Protein AF-G7W1N8-F1 (afdb_monomer_lite)

Radius of gyration: 14.13 Å; chains: 1; bounding box: 31×26×41 Å

Organism: Paenibacillus terrae (strain HPL-003) (NCBI:txid985665)

Secondary structure (DSSP, 8-state):
--TTTTT-GGGHHHHHHHHHT-GGGHHHHHHHHHHHHHHHT---HHHHHHTHHHHHHHHHHHHH--SSS-HHHHHHHHHHHHHHHHHHHHHHHHHHT-

Sequence (98 aa):
MNKLLAGDIGVLPDYLAYVTSKKNEVLTALVNIIEAANQYDFNVDDVLKRFELEIQSLTEQQKSVGVYTQQFMSERIAHFLQELANYYLRRGEYQEGQ

pLDDT: mean 81.64, std 13.47, range [43.38, 96.25]

Foldseek 3Di:
DPVLLVLPCVCVVVLVVVVVVPVVCVLVSLLSNLNSCLVNVDDCVVVCVVCVVVLVVLVVVLVPPDDDDDPPSNVSSVSSVVSVVSNVVVVVVVVVVD

Structure (mmCIF, N/CA/C/O backbone):
data_AF-G7W1N8-F1
#
_entry.id   AF-G7W1N8-F1
#
loop_
_atom_site.group_PDB
_atom_site.id
_atom_site.type_symbol
_atom_site.label_atom_id
_atom_site.label_alt_id
_atom_site.label_comp_id
_atom_site.label_asym_id
_atom_site.label_entity_id
_atom_site.label_seq_id
_atom_site.pdbx_PDB_ins_code
_atom_site.Cartn_x
_atom_site.Cartn_y
_atom_site.Cartn_z
_atom_site.occupancy
_atom_site.B_iso_or_equiv
_atom_site.auth_seq_id
_atom_site.auth_comp_id
_atom_site.auth_asym_id
_atom_site.auth_atom_id
_atom_site.pdbx_PDB_model_num
ATOM 1 N N . MET A 1 1 ? 17.620 6.161 -2.869 1.00 51.44 1 MET A N 1
ATOM 2 C CA . MET A 1 1 ? 16.486 6.085 -3.813 1.00 51.44 1 MET A CA 1
ATOM 3 C C . MET A 1 1 ? 15.753 4.780 -3.558 1.00 51.44 1 MET A C 1
ATOM 5 O O . MET A 1 1 ? 16.418 3.750 -3.515 1.00 51.44 1 MET A O 1
ATOM 9 N N . ASN A 1 2 ? 14.443 4.809 -3.307 1.00 74.25 2 ASN A N 1
ATOM 10 C CA . ASN A 1 2 ? 13.655 3.586 -3.146 1.00 74.25 2 ASN A CA 1
ATOM 11 C C . ASN A 1 2 ? 13.479 2.950 -4.537 1.00 74.25 2 ASN A C 1
ATOM 13 O O . ASN A 1 2 ? 12.823 3.542 -5.389 1.00 74.25 2 ASN A O 1
ATOM 17 N N . LYS A 1 3 ? 14.127 1.805 -4.791 1.00 82.88 3 LYS A N 1
ATOM 18 C CA . LYS A 1 3 ? 14.148 1.155 -6.117 1.00 82.88 3 LYS A CA 1
ATOM 19 C C . LYS A 1 3 ? 12.747 0.766 -6.601 1.00 82.88 3 LYS A C 1
ATOM 21 O O . LYS A 1 3 ? 12.468 0.882 -7.787 1.00 82.88 3 LYS A O 1
ATOM 26 N N . LEU A 1 4 ? 11.855 0.422 -5.672 1.00 84.94 4 LEU A N 1
ATOM 27 C CA . LEU A 1 4 ? 10.455 0.125 -5.967 1.00 84.94 4 LEU A CA 1
ATOM 28 C C . LEU A 1 4 ? 9.728 1.341 -6.567 1.00 84.94 4 LEU A C 1
ATOM 30 O O . LEU A 1 4 ? 9.070 1.221 -7.592 1.00 84.94 4 LEU A O 1
ATOM 34 N N . LEU A 1 5 ? 9.930 2.535 -5.995 1.00 84.50 5 LEU A N 1
ATOM 35 C CA . LEU A 1 5 ? 9.366 3.788 -6.528 1.00 84.50 5 LEU A CA 1
ATOM 36 C C . LEU A 1 5 ? 10.005 4.213 -7.863 1.00 84.50 5 LEU A C 1
ATOM 38 O O . LEU A 1 5 ? 9.443 5.016 -8.603 1.00 84.50 5 LEU A O 1
ATOM 42 N N . ALA A 1 6 ? 11.171 3.658 -8.197 1.00 87.38 6 ALA A N 1
ATOM 43 C CA . ALA A 1 6 ? 11.796 3.817 -9.507 1.00 87.38 6 ALA A CA 1
ATOM 44 C C . ALA A 1 6 ? 11.304 2.782 -10.544 1.00 87.38 6 ALA A C 1
ATOM 46 O O . ALA A 1 6 ? 11.844 2.745 -11.647 1.00 87.38 6 ALA A O 1
ATOM 47 N N . GLY A 1 7 ? 10.312 1.948 -10.203 1.00 85.56 7 GLY A N 1
ATOM 48 C CA . GLY A 1 7 ? 9.711 0.962 -11.107 1.00 85.56 7 GLY A CA 1
ATOM 49 C C . GLY A 1 7 ? 10.391 -0.409 -11.109 1.00 85.56 7 GLY A C 1
ATOM 50 O O . GLY A 1 7 ? 10.057 -1.259 -11.930 1.00 85.56 7 GLY A O 1
ATOM 51 N N . ASP A 1 8 ? 11.336 -0.663 -10.203 1.00 88.06 8 ASP A N 1
ATOM 52 C CA . ASP A 1 8 ? 11.977 -1.974 -10.087 1.00 88.06 8 ASP A CA 1
ATOM 53 C C . ASP A 1 8 ? 11.134 -2.905 -9.200 1.00 88.06 8 ASP A C 1
ATOM 55 O O . ASP A 1 8 ? 11.335 -2.999 -7.988 1.00 88.06 8 ASP A O 1
ATOM 59 N N . ILE A 1 9 ? 10.159 -3.599 -9.796 1.00 86.62 9 ILE A N 1
ATOM 60 C CA . ILE A 1 9 ? 9.308 -4.567 -9.080 1.00 86.62 9 ILE A CA 1
ATOM 61 C C . ILE A 1 9 ? 10.106 -5.768 -8.543 1.00 86.62 9 ILE A C 1
ATOM 63 O O . ILE A 1 9 ? 9.695 -6.404 -7.573 1.00 86.62 9 ILE A O 1
ATOM 67 N N . GLY A 1 10 ? 11.278 -6.056 -9.122 1.00 85.44 10 GLY A N 1
ATOM 68 C CA . GLY A 1 10 ? 12.131 -7.177 -8.727 1.00 85.44 10 GLY A CA 1
ATOM 69 C C . GLY A 1 10 ? 12.658 -7.065 -7.296 1.00 85.44 10 GLY A C 1
ATOM 70 O O . GLY A 1 10 ? 12.972 -8.083 -6.684 1.00 85.44 10 GLY A O 1
ATOM 71 N N . VAL A 1 11 ? 12.696 -5.854 -6.728 1.00 86.31 11 VAL A N 1
ATOM 72 C CA . VAL A 1 11 ? 13.114 -5.633 -5.334 1.00 86.31 11 VAL A CA 1
ATOM 73 C C . VAL A 1 11 ? 11.995 -5.833 -4.315 1.00 86.31 11 VAL A C 1
ATOM 75 O O . VAL A 1 11 ? 12.258 -5.792 -3.113 1.00 86.31 11 VAL A O 1
ATOM 78 N N . LEU A 1 12 ? 10.749 -6.031 -4.758 1.00 85.44 12 LEU A N 1
ATOM 79 C CA . LEU A 1 12 ? 9.594 -6.157 -3.870 1.00 85.44 12 LEU A CA 1
ATOM 80 C C . LEU A 1 12 ? 9.755 -7.290 -2.836 1.00 85.44 12 LEU A C 1
ATOM 82 O O . LEU A 1 12 ? 9.500 -7.024 -1.662 1.00 85.44 12 LEU A O 1
ATOM 86 N N . PRO A 1 13 ? 10.228 -8.508 -3.177 1.00 84.50 13 PRO A N 1
ATOM 87 C CA . PRO A 1 13 ? 10.418 -9.569 -2.185 1.00 84.50 13 PRO A CA 1
ATOM 88 C C . PRO A 1 13 ? 11.397 -9.184 -1.065 1.00 84.50 13 PRO A C 1
ATOM 90 O O . PRO A 1 13 ? 11.087 -9.366 0.115 1.00 84.50 13 PRO A O 1
ATOM 93 N N . ASP A 1 14 ? 12.539 -8.591 -1.422 1.00 83.81 14 ASP A N 1
ATOM 94 C CA . ASP A 1 14 ? 13.556 -8.138 -0.465 1.00 83.81 14 ASP A CA 1
ATOM 95 C C . ASP A 1 14 ? 13.035 -6.986 0.398 1.00 83.81 14 ASP A C 1
ATOM 97 O O . ASP A 1 14 ? 13.258 -6.936 1.611 1.00 83.81 14 ASP A O 1
ATOM 101 N N . TYR A 1 15 ? 12.282 -6.076 -0.223 1.00 82.56 15 TYR A N 1
ATOM 102 C CA . TYR A 1 15 ? 11.630 -4.970 0.461 1.00 82.56 15 TYR A CA 1
ATOM 103 C C . TYR A 1 15 ? 10.628 -5.477 1.505 1.00 82.56 15 TYR A C 1
ATOM 105 O O . TYR A 1 15 ? 10.647 -5.034 2.655 1.00 82.56 15 TYR A O 1
ATOM 113 N N . LEU A 1 16 ? 9.811 -6.473 1.152 1.00 83.44 16 LEU A N 1
ATOM 114 C CA . LEU A 1 16 ? 8.875 -7.107 2.078 1.00 83.44 16 LEU A CA 1
ATOM 115 C C . LEU A 1 16 ? 9.594 -7.826 3.223 1.00 83.44 16 LEU A C 1
ATOM 117 O O . LEU A 1 16 ? 9.187 -7.687 4.379 1.00 83.44 16 LEU A O 1
ATOM 121 N N . ALA A 1 17 ? 10.672 -8.561 2.939 1.00 83.06 17 ALA A N 1
ATOM 122 C CA . ALA A 1 17 ? 11.459 -9.249 3.962 1.00 83.06 17 ALA A CA 1
ATOM 123 C C . ALA A 1 17 ? 12.032 -8.265 4.998 1.00 83.06 17 ALA A C 1
ATOM 125 O O . ALA A 1 17 ? 11.925 -8.497 6.204 1.00 83.06 17 ALA A O 1
ATOM 126 N N . TYR A 1 18 ? 12.555 -7.128 4.535 1.00 80.31 18 TYR A N 1
ATOM 127 C CA . TYR A 1 18 ? 13.056 -6.062 5.400 1.00 80.31 18 TYR A CA 1
ATOM 128 C C . TYR A 1 18 ? 11.950 -5.477 6.296 1.00 80.31 18 TYR A C 1
ATOM 130 O O . TYR A 1 18 ? 12.122 -5.383 7.514 1.00 80.31 18 TYR A O 1
ATOM 138 N N . VAL A 1 19 ? 10.786 -5.155 5.729 1.00 79.00 19 VAL A N 1
ATOM 139 C CA . VAL A 1 19 ? 9.674 -4.511 6.452 1.00 79.00 19 VAL A CA 1
ATOM 140 C C . VAL A 1 19 ? 9.024 -5.449 7.469 1.00 79.00 19 VAL A C 1
ATOM 142 O O . VAL A 1 19 ? 8.658 -5.011 8.559 1.00 79.00 19 VAL A O 1
ATOM 145 N N . THR A 1 20 ? 8.934 -6.750 7.173 1.00 73.50 20 THR A N 1
ATOM 146 C CA . THR A 1 20 ? 8.327 -7.729 8.100 1.00 73.50 20 THR A CA 1
ATOM 147 C C . THR A 1 20 ? 9.086 -7.791 9.438 1.00 73.50 20 THR A C 1
ATOM 149 O O . THR A 1 20 ? 8.503 -8.099 10.475 1.00 73.50 20 THR A O 1
ATOM 152 N N . SER A 1 21 ? 10.378 -7.439 9.447 1.00 75.44 21 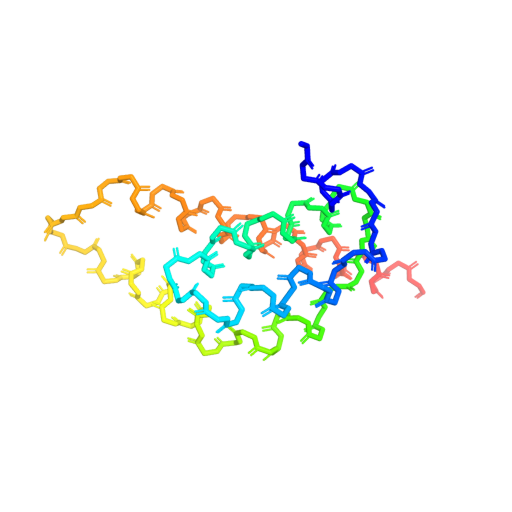SER A N 1
ATOM 153 C CA . SER A 1 21 ? 11.199 -7.366 10.664 1.00 75.44 21 SER A CA 1
ATOM 154 C C . SER A 1 21 ? 11.004 -6.080 11.488 1.00 75.44 21 SER A C 1
ATOM 156 O O . SER A 1 21 ? 11.477 -5.998 12.623 1.00 75.44 21 SER A O 1
ATOM 158 N N . LYS A 1 22 ? 10.290 -5.074 10.954 1.00 77.06 22 LYS A N 1
ATOM 159 C CA . LYS A 1 22 ? 10.144 -3.732 11.540 1.00 77.06 22 LYS A CA 1
ATOM 160 C C . LYS A 1 22 ? 8.696 -3.239 11.492 1.00 77.06 22 LYS A C 1
ATOM 162 O O . LYS A 1 22 ? 8.304 -2.500 10.592 1.00 77.06 22 LYS A O 1
ATOM 167 N N . LYS A 1 23 ? 7.915 -3.554 12.532 1.00 68.81 23 LYS A N 1
ATOM 168 C CA . LYS A 1 2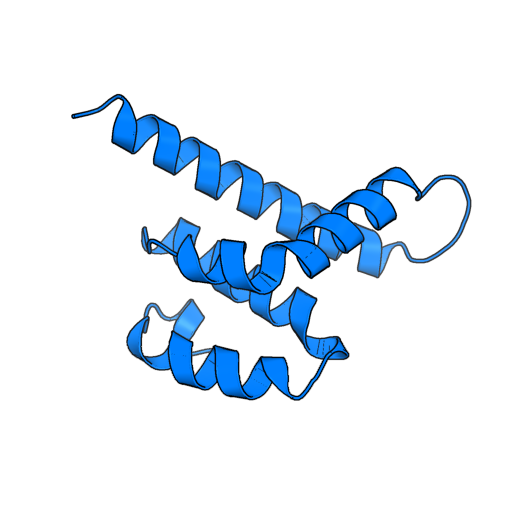3 ? 6.490 -3.165 12.640 1.00 68.81 23 LYS A CA 1
ATOM 169 C C . LYS A 1 23 ? 6.220 -1.666 12.426 1.00 68.81 23 LYS A C 1
ATOM 171 O O . LYS A 1 23 ? 5.211 -1.312 11.828 1.00 68.81 23 LYS A O 1
ATOM 176 N N . ASN A 1 24 ? 7.136 -0.790 12.843 1.00 74.88 24 ASN A N 1
ATOM 177 C CA . ASN A 1 24 ? 6.982 0.663 12.690 1.00 74.88 24 ASN A CA 1
ATOM 178 C C . ASN A 1 24 ? 7.128 1.152 11.234 1.00 74.88 24 ASN A C 1
ATOM 180 O O . ASN A 1 24 ? 6.789 2.294 10.939 1.00 74.88 24 ASN A O 1
ATOM 184 N N . GLU A 1 25 ? 7.630 0.315 10.321 1.00 83.06 25 GLU A N 1
ATOM 185 C CA . GLU A 1 25 ? 7.820 0.663 8.908 1.00 83.06 25 GLU A CA 1
ATOM 186 C C . GLU A 1 25 ? 6.726 0.091 7.993 1.00 83.06 25 GLU A C 1
ATOM 188 O O . GLU A 1 25 ? 6.715 0.398 6.803 1.00 83.06 25 GLU A O 1
ATOM 193 N N . VAL A 1 26 ? 5.766 -0.672 8.529 1.00 86.19 26 VAL A N 1
ATOM 194 C CA . VAL A 1 26 ? 4.719 -1.332 7.727 1.00 86.19 26 VAL A CA 1
ATOM 195 C C . VAL A 1 26 ? 3.873 -0.320 6.954 1.00 86.19 26 VAL A C 1
ATOM 197 O O . VAL A 1 26 ? 3.744 -0.450 5.741 1.00 86.19 26 VAL A O 1
ATOM 200 N N . LEU A 1 27 ? 3.381 0.744 7.603 1.00 87.38 27 LEU A N 1
ATOM 201 C CA . LEU A 1 27 ? 2.627 1.798 6.907 1.00 87.38 27 LEU A CA 1
ATOM 202 C C . LEU A 1 27 ? 3.471 2.471 5.813 1.00 87.38 27 LEU A C 1
ATOM 204 O O . LEU A 1 27 ? 2.965 2.779 4.741 1.00 87.38 27 LEU A O 1
ATOM 208 N N . THR A 1 28 ? 4.772 2.670 6.056 1.00 88.25 28 THR A N 1
ATOM 209 C CA . THR A 1 28 ? 5.684 3.227 5.043 1.00 88.25 28 THR A CA 1
ATOM 210 C C . THR A 1 28 ? 5.800 2.334 3.829 1.00 88.25 28 THR A C 1
ATOM 212 O O . THR A 1 28 ? 5.777 2.820 2.701 1.00 88.25 28 THR A O 1
ATOM 215 N N . ALA A 1 29 ? 5.948 1.039 4.064 1.00 89.31 29 ALA A N 1
ATOM 216 C CA . ALA A 1 29 ? 6.067 0.074 2.998 1.00 89.31 29 ALA A CA 1
ATOM 217 C C . ALA A 1 29 ? 4.789 -0.003 2.175 1.00 89.31 29 ALA A C 1
ATOM 219 O O . ALA A 1 29 ? 4.863 0.062 0.955 1.00 89.31 29 ALA A O 1
ATOM 220 N N . LEU A 1 30 ? 3.638 -0.075 2.845 1.00 92.50 30 LEU A N 1
ATOM 221 C CA . LEU A 1 30 ? 2.336 -0.142 2.196 1.00 92.50 30 LEU A CA 1
ATOM 222 C C . LEU A 1 30 ? 2.079 1.077 1.303 1.00 92.50 30 LEU A C 1
ATOM 224 O O . LEU A 1 30 ? 1.660 0.887 0.167 1.00 92.50 30 LEU A O 1
ATOM 228 N N . VAL A 1 31 ? 2.418 2.292 1.760 1.00 93.00 31 VAL A N 1
ATOM 229 C CA . VAL A 1 31 ? 2.359 3.512 0.930 1.00 93.00 31 VAL A CA 1
ATOM 230 C C . VAL A 1 31 ? 3.246 3.382 -0.310 1.00 93.00 31 VAL A C 1
ATOM 232 O O . VAL A 1 31 ? 2.761 3.527 -1.425 1.00 93.00 31 VAL A O 1
ATOM 235 N N . ASN A 1 32 ? 4.525 3.036 -0.144 1.00 92.38 32 ASN A N 1
ATOM 236 C CA . ASN A 1 32 ? 5.441 2.954 -1.286 1.00 92.38 32 ASN A CA 1
ATOM 237 C C . ASN A 1 32 ? 5.030 1.871 -2.299 1.00 92.38 32 ASN A C 1
ATOM 239 O O . ASN A 1 32 ? 5.246 2.025 -3.498 1.00 92.38 32 ASN A O 1
ATOM 243 N N . ILE A 1 33 ? 4.481 0.755 -1.813 1.00 93.38 33 ILE A N 1
ATOM 244 C CA . ILE A 1 33 ? 4.027 -0.357 -2.651 1.00 93.38 33 ILE A CA 1
ATOM 245 C C . ILE A 1 33 ? 2.803 0.059 -3.458 1.00 93.38 33 ILE A C 1
ATOM 247 O O . ILE A 1 33 ? 2.779 -0.178 -4.663 1.00 93.38 33 ILE A O 1
ATOM 251 N N . ILE A 1 34 ? 1.813 0.687 -2.819 1.00 95.38 34 ILE A N 1
ATOM 252 C CA . ILE A 1 34 ? 0.575 1.068 -3.501 1.00 95.38 34 ILE A CA 1
ATOM 253 C C . ILE A 1 34 ? 0.793 2.224 -4.485 1.00 95.38 34 ILE A C 1
ATOM 255 O O . ILE A 1 34 ? 0.229 2.203 -5.574 1.00 95.38 34 ILE A O 1
ATOM 259 N N . GLU A 1 35 ? 1.684 3.169 -4.167 1.00 94.62 35 GLU A N 1
ATOM 260 C CA . GLU A 1 35 ? 2.093 4.234 -5.092 1.00 94.62 35 GLU A CA 1
ATOM 261 C C . GLU A 1 35 ? 2.796 3.660 -6.327 1.00 94.62 35 GLU A C 1
ATOM 263 O O . GLU A 1 35 ? 2.436 3.994 -7.455 1.00 94.62 35 GLU A O 1
ATOM 268 N N . ALA A 1 36 ? 3.760 2.749 -6.138 1.00 93.44 36 ALA A N 1
ATOM 269 C C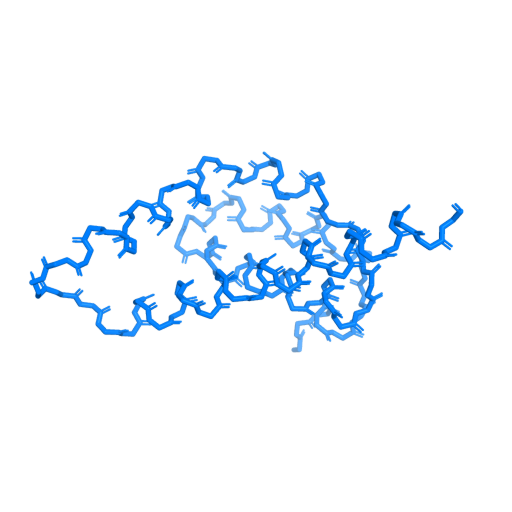A . ALA A 1 36 ? 4.426 2.081 -7.254 1.00 93.44 36 ALA A CA 1
ATOM 270 C C . ALA A 1 36 ? 3.438 1.249 -8.088 1.00 93.44 36 ALA A C 1
ATOM 272 O O . ALA A 1 36 ? 3.509 1.263 -9.315 1.00 93.44 36 ALA A O 1
ATOM 273 N N . ALA A 1 37 ? 2.495 0.562 -7.439 1.00 93.94 37 ALA A N 1
ATOM 274 C CA . ALA A 1 37 ? 1.454 -0.196 -8.122 1.00 93.94 37 ALA A CA 1
ATOM 275 C C . ALA A 1 37 ? 0.559 0.704 -8.980 1.00 93.94 37 ALA A C 1
ATOM 277 O O . ALA A 1 37 ? 0.360 0.414 -10.154 1.00 93.94 37 ALA A O 1
ATOM 278 N N . ASN A 1 38 ? 0.093 1.828 -8.435 1.00 93.94 38 ASN A N 1
ATOM 279 C CA . ASN A 1 38 ? -0.704 2.804 -9.176 1.00 93.94 38 ASN A CA 1
ATOM 280 C C . ASN A 1 38 ? 0.069 3.463 -10.322 1.00 93.94 38 ASN A C 1
ATOM 282 O O . ASN A 1 38 ? -0.516 3.757 -11.362 1.00 93.94 38 ASN A O 1
ATOM 286 N N . GLN A 1 39 ? 1.363 3.727 -10.131 1.00 93.69 39 GLN A N 1
ATOM 287 C CA . GLN A 1 39 ? 2.193 4.417 -11.115 1.00 93.69 39 GLN A CA 1
ATOM 288 C C . GLN A 1 39 ? 2.605 3.518 -12.287 1.00 93.69 39 GLN A C 1
ATOM 290 O O . GLN A 1 39 ? 2.670 3.989 -13.421 1.00 93.69 39 GLN A O 1
ATOM 295 N N . TYR A 1 40 ? 2.920 2.252 -12.013 1.00 91.88 40 TYR A N 1
ATOM 296 C CA . TYR A 1 40 ? 3.498 1.323 -12.991 1.00 91.88 40 TYR A CA 1
ATOM 297 C C . TYR A 1 40 ? 2.594 0.128 -13.311 1.00 91.88 40 TYR A C 1
ATOM 299 O O . TYR A 1 40 ? 3.039 -0.809 -13.970 1.00 91.88 40 TYR A O 1
ATOM 307 N N . ASP A 1 41 ? 1.343 0.162 -12.852 1.00 89.62 41 ASP A N 1
ATOM 308 C CA . ASP A 1 41 ? 0.331 -0.869 -13.093 1.00 89.62 41 ASP A CA 1
ATOM 309 C C . ASP A 1 41 ? 0.711 -2.258 -12.544 1.00 89.62 41 ASP A C 1
ATOM 311 O O . ASP A 1 41 ? 0.402 -3.306 -13.113 1.00 89.62 41 ASP A O 1
ATOM 315 N N . PHE A 1 42 ? 1.433 -2.291 -11.420 1.00 89.81 42 PHE A N 1
ATOM 316 C CA . PHE A 1 42 ? 1.845 -3.555 -10.813 1.00 89.81 42 PHE A CA 1
ATOM 317 C C . PHE A 1 42 ? 0.689 -4.219 -10.071 1.00 89.81 42 PHE A C 1
ATOM 319 O O . PHE A 1 42 ? 0.060 -3.613 -9.207 1.00 89.81 42 PHE A O 1
ATOM 326 N N . ASN A 1 43 ? 0.476 -5.511 -10.324 1.00 91.12 43 ASN A N 1
ATOM 327 C CA . ASN A 1 43 ? -0.413 -6.319 -9.499 1.00 91.12 43 ASN A CA 1
ATOM 328 C C . ASN A 1 43 ? 0.262 -6.633 -8.155 1.00 91.12 43 ASN A C 1
ATOM 330 O O . ASN A 1 43 ? 1.257 -7.358 -8.101 1.00 91.12 43 ASN A O 1
ATOM 334 N N . VAL A 1 44 ? -0.303 -6.098 -7.073 1.00 93.62 44 VAL A N 1
ATOM 335 C CA . VAL A 1 44 ? 0.182 -6.281 -5.698 1.00 93.62 44 VAL A CA 1
ATOM 336 C C . VAL A 1 44 ? -0.854 -6.955 -4.794 1.00 93.62 44 VAL A C 1
ATOM 338 O O . VAL A 1 44 ? -0.743 -6.877 -3.571 1.00 93.62 44 VAL A O 1
ATOM 341 N N . ASP A 1 45 ? -1.844 -7.654 -5.359 1.00 93.38 45 ASP A N 1
ATOM 342 C CA . ASP A 1 45 ? -2.922 -8.301 -4.590 1.00 93.38 45 ASP A CA 1
ATOM 343 C C . ASP A 1 45 ? -2.400 -9.263 -3.525 1.00 93.38 45 ASP A C 1
ATOM 345 O O . ASP A 1 45 ? -2.872 -9.251 -2.390 1.00 93.38 45 ASP A O 1
ATOM 349 N N . ASP A 1 46 ? -1.398 -10.073 -3.869 1.00 91.00 46 ASP A N 1
ATOM 350 C CA . ASP A 1 46 ? -0.796 -11.022 -2.932 1.00 91.00 46 ASP A CA 1
ATOM 351 C C . ASP A 1 46 ? -0.141 -10.308 -1.744 1.00 91.00 46 ASP A C 1
ATOM 353 O O . ASP A 1 46 ? -0.151 -10.807 -0.616 1.00 91.00 46 ASP A O 1
ATOM 357 N N . VAL A 1 47 ? 0.396 -9.107 -1.977 1.00 91.38 47 VAL A N 1
ATOM 358 C CA . VAL A 1 47 ? 0.948 -8.265 -0.917 1.00 91.38 47 VAL A CA 1
ATOM 359 C C . VAL A 1 47 ? -0.171 -7.708 -0.050 1.00 91.38 47 VAL A C 1
ATOM 361 O O . VAL A 1 47 ? -0.101 -7.830 1.170 1.00 91.38 47 VAL A O 1
ATOM 364 N N . LEU A 1 48 ? -1.223 -7.149 -0.652 1.00 93.12 48 LEU A N 1
ATOM 365 C CA . LEU A 1 48 ? -2.369 -6.614 0.089 1.00 93.12 48 LEU A CA 1
ATOM 366 C C . LEU A 1 48 ? -3.034 -7.696 0.949 1.00 93.12 48 LEU A C 1
ATOM 368 O O . LEU A 1 48 ? -3.329 -7.454 2.115 1.00 93.12 48 LEU A O 1
ATOM 372 N N . LYS A 1 49 ? -3.165 -8.916 0.418 1.00 92.12 49 LYS A N 1
ATOM 373 C CA . LYS A 1 49 ? -3.658 -10.085 1.153 1.00 92.12 49 LYS A CA 1
ATOM 374 C C . LYS A 1 49 ? -2.747 -10.468 2.319 1.00 92.12 49 LYS A C 1
ATOM 376 O O . LYS A 1 49 ? -3.226 -10.832 3.388 1.00 92.12 49 LYS A O 1
ATOM 381 N N . ARG A 1 50 ? -1.426 -10.379 2.142 1.00 91.31 50 ARG A N 1
ATOM 382 C CA . ARG A 1 50 ? -0.457 -10.677 3.208 1.00 91.31 50 ARG A CA 1
ATOM 383 C C . ARG A 1 50 ? -0.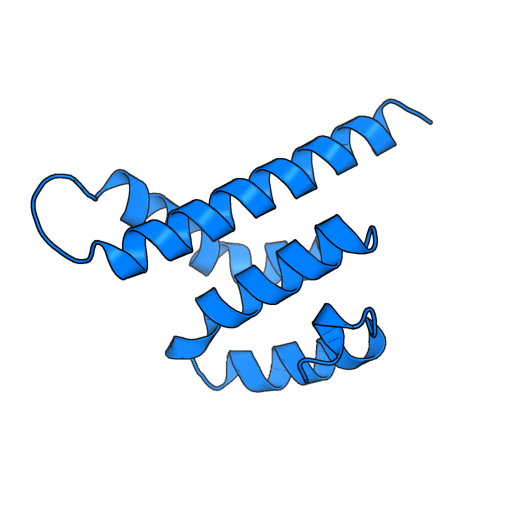540 -9.695 4.381 1.00 91.31 50 ARG A C 1
ATOM 385 O O . ARG A 1 50 ? -0.277 -10.115 5.503 1.00 91.31 50 ARG A O 1
ATOM 392 N N . PHE A 1 51 ? -0.886 -8.434 4.127 1.00 90.69 51 PHE A N 1
ATOM 393 C CA . PHE A 1 51 ? -1.011 -7.379 5.144 1.00 90.69 51 PHE A CA 1
ATOM 394 C C . PHE A 1 51 ? -2.470 -7.025 5.469 1.00 90.69 51 PHE A C 1
ATOM 396 O O . PHE A 1 51 ? -2.753 -5.933 5.960 1.00 90.69 51 PHE A O 1
ATOM 403 N N . GLU A 1 52 ? -3.416 -7.920 5.173 1.00 91.62 52 GLU A N 1
ATOM 404 C CA . GLU A 1 52 ? -4.847 -7.640 5.311 1.00 91.62 52 GLU A CA 1
ATOM 405 C C . GLU A 1 52 ? -5.216 -7.222 6.743 1.00 91.62 52 GLU A C 1
ATOM 407 O O . GLU A 1 52 ? -5.948 -6.252 6.936 1.00 91.62 52 GLU A O 1
ATOM 412 N N . LEU A 1 53 ? -4.662 -7.901 7.753 1.00 90.69 53 LEU A N 1
ATOM 413 C CA . LEU A 1 53 ? -4.930 -7.602 9.162 1.00 90.69 53 LEU A CA 1
ATOM 414 C C . LEU A 1 53 ? -4.403 -6.221 9.568 1.00 90.69 53 LEU A C 1
ATOM 416 O O . LEU A 1 53 ? -5.077 -5.476 10.280 1.00 90.69 53 LEU A O 1
ATOM 420 N N . GLU A 1 54 ? -3.213 -5.847 9.103 1.00 89.62 54 GLU A N 1
ATOM 421 C CA . GLU A 1 54 ? -2.650 -4.522 9.334 1.00 89.62 54 GLU A CA 1
ATOM 422 C C . GLU A 1 54 ? -3.490 -3.439 8.650 1.00 89.62 54 GLU A C 1
ATOM 424 O O . GLU A 1 54 ? -3.789 -2.419 9.268 1.00 89.62 54 GLU A O 1
ATOM 429 N N . ILE A 1 55 ? -3.932 -3.670 7.411 1.00 90.00 55 ILE A N 1
ATOM 430 C CA . ILE A 1 55 ? -4.793 -2.741 6.663 1.00 90.00 55 ILE A CA 1
ATOM 431 C C . ILE A 1 55 ? -6.147 -2.558 7.361 1.00 90.00 55 ILE A C 1
ATOM 433 O O . ILE A 1 55 ? -6.629 -1.426 7.490 1.00 90.00 55 ILE A O 1
ATOM 437 N N . GLN A 1 56 ? -6.750 -3.643 7.855 1.00 89.00 56 GLN A N 1
ATOM 438 C CA . GLN A 1 56 ? -7.974 -3.576 8.655 1.00 89.00 56 GLN A CA 1
ATOM 439 C C . GLN A 1 56 ? -7.754 -2.725 9.910 1.00 89.00 56 GLN A C 1
ATOM 441 O O . GLN A 1 56 ? -8.523 -1.794 10.150 1.00 89.00 56 GLN A O 1
ATOM 446 N N . SER A 1 57 ? -6.657 -2.951 10.640 1.00 87.12 57 SER A N 1
ATOM 447 C CA . SER A 1 57 ? -6.335 -2.164 11.835 1.00 87.12 57 SER A CA 1
ATOM 448 C C . SER A 1 57 ? -6.154 -0.672 11.530 1.00 87.12 57 SER A C 1
ATOM 450 O O . SER A 1 57 ? -6.670 0.171 12.262 1.00 87.12 57 SER A O 1
ATOM 452 N N . LEU A 1 58 ? -5.485 -0.320 10.426 1.00 84.88 58 LEU A N 1
ATOM 453 C CA . LEU A 1 58 ? -5.326 1.077 9.995 1.00 84.88 58 LEU A CA 1
ATOM 454 C C . LEU A 1 58 ? -6.677 1.729 9.653 1.00 84.88 58 LEU A C 1
ATOM 456 O O . LEU A 1 58 ? -6.914 2.895 9.971 1.00 84.88 58 LEU A O 1
ATOM 460 N N . THR A 1 59 ? -7.583 0.966 9.040 1.00 82.06 59 THR A N 1
ATOM 461 C CA . THR A 1 59 ? -8.931 1.429 8.686 1.00 82.06 59 THR A CA 1
ATOM 462 C C . THR A 1 59 ? -9.785 1.664 9.934 1.00 82.06 59 THR A C 1
ATOM 464 O O . THR A 1 59 ? -10.504 2.659 10.026 1.00 82.06 59 THR A O 1
ATOM 467 N N . GLU A 1 60 ? -9.704 0.768 10.919 1.00 83.12 60 GLU A N 1
ATOM 468 C CA . GLU A 1 60 ? -10.364 0.925 12.219 1.00 83.12 60 GLU A CA 1
ATOM 469 C C . GLU A 1 60 ? -9.816 2.124 12.985 1.00 83.12 60 GLU A C 1
ATOM 471 O O . GLU A 1 60 ? -10.601 2.918 13.506 1.00 83.12 60 GLU A O 1
ATOM 476 N N . GLN A 1 61 ? -8.491 2.302 12.988 1.00 76.75 61 GLN A N 1
ATOM 477 C CA . GLN A 1 61 ? -7.852 3.480 13.565 1.00 76.75 61 GLN A CA 1
ATOM 478 C C . GLN A 1 61 ? -8.438 4.748 12.954 1.00 76.75 61 GLN A C 1
ATOM 480 O O . GLN A 1 61 ? -8.946 5.574 13.705 1.00 76.75 61 GLN A O 1
ATOM 485 N N . GLN A 1 62 ? -8.488 4.864 11.622 1.00 72.56 62 GLN A N 1
ATOM 486 C CA . GLN A 1 62 ? -9.057 6.043 10.961 1.00 72.56 62 GLN A CA 1
ATOM 487 C C . GLN A 1 62 ? -10.533 6.282 11.323 1.00 72.56 62 GLN A C 1
ATOM 489 O O . GLN A 1 62 ? -10.921 7.422 11.569 1.00 72.56 62 GLN A O 1
ATOM 494 N N . LYS A 1 63 ? -11.353 5.227 11.413 1.00 70.75 63 LYS A N 1
ATOM 495 C CA . LYS A 1 63 ? -12.763 5.330 11.840 1.00 70.75 63 LYS A CA 1
ATOM 496 C C . LYS A 1 63 ? -12.909 5.758 13.303 1.00 70.75 63 LYS A C 1
ATOM 498 O O . LYS A 1 63 ? -13.882 6.418 13.652 1.00 70.75 63 LYS A O 1
ATOM 503 N N . SER A 1 64 ? -11.955 5.367 14.148 1.00 65.94 64 SER A N 1
ATOM 504 C CA . SER A 1 64 ? -11.927 5.661 15.584 1.00 65.94 64 SER A CA 1
ATOM 505 C C . SER A 1 64 ? -11.352 7.034 15.934 1.00 65.94 64 SER A C 1
ATOM 507 O O . SER A 1 64 ? -11.431 7.418 17.099 1.00 65.94 64 SER A O 1
ATOM 509 N N . VAL A 1 65 ? -10.813 7.790 14.960 1.00 62.03 65 VAL A N 1
ATOM 510 C CA . VAL A 1 65 ? -10.370 9.186 15.140 1.00 62.03 65 VAL A CA 1
ATOM 511 C C . VAL A 1 65 ? -11.600 10.090 15.311 1.00 62.03 65 VAL A C 1
ATOM 513 O O . VAL A 1 65 ? -11.951 10.926 14.485 1.00 62.03 65 VAL A O 1
ATOM 516 N N . GLY A 1 66 ? -12.285 9.901 16.431 1.00 54.84 66 GLY A N 1
ATOM 517 C CA . GLY A 1 66 ? -13.082 10.894 17.110 1.00 54.84 66 GLY A CA 1
ATOM 518 C C . GLY A 1 66 ? -12.283 11.348 18.325 1.00 54.84 66 GLY A C 1
ATOM 519 O O . GLY A 1 66 ? -12.048 10.565 19.235 1.00 54.84 66 GLY A O 1
ATOM 520 N N . VAL A 1 67 ? -11.927 12.636 18.347 1.00 55.28 67 VAL A N 1
ATOM 521 C CA . VAL A 1 67 ? -11.478 13.374 19.541 1.00 55.28 67 VAL A CA 1
ATOM 522 C C . VAL A 1 67 ? -10.039 13.026 19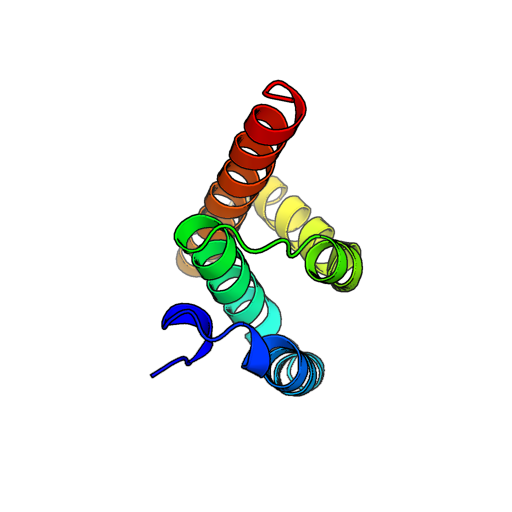.998 1.00 55.28 67 VAL A C 1
ATOM 524 O O . VAL A 1 67 ? -9.808 12.174 20.841 1.00 55.28 67 VAL A O 1
ATOM 527 N N . TYR A 1 68 ? -9.077 13.811 19.488 1.00 49.50 68 TYR A N 1
ATOM 528 C CA . TYR A 1 68 ? -7.716 14.025 20.020 1.00 49.50 68 TYR A CA 1
ATOM 529 C C . TYR A 1 68 ? -6.748 12.826 20.019 1.00 49.50 68 TYR A C 1
ATOM 531 O O . TYR A 1 68 ? -6.623 12.115 21.008 1.00 49.50 68 TYR A O 1
ATOM 539 N N . THR A 1 69 ? -5.951 12.689 18.951 1.00 52.16 69 THR A N 1
ATOM 540 C CA . THR A 1 69 ? -4.469 12.552 18.938 1.00 52.16 69 THR A CA 1
ATOM 541 C C . THR A 1 69 ? -4.001 12.127 17.528 1.00 52.16 69 THR A C 1
ATOM 543 O O . THR A 1 69 ? -4.671 11.348 16.870 1.00 52.16 69 THR A O 1
ATOM 546 N N . GLN A 1 70 ? -2.844 12.627 17.062 1.00 52.50 70 GLN A N 1
ATOM 547 C CA . GLN A 1 70 ? -2.119 12.208 15.833 1.00 52.50 70 GLN A CA 1
ATOM 548 C C . GLN A 1 70 ? -2.599 12.715 14.449 1.00 52.50 70 GLN A C 1
ATOM 550 O O . GLN A 1 70 ? -2.903 11.931 13.548 1.00 52.50 70 GLN A O 1
ATOM 555 N N . GLN A 1 71 ? -2.532 14.027 14.208 1.00 53.91 71 GLN A N 1
ATOM 556 C CA . GLN A 1 71 ? -2.810 14.625 12.889 1.00 53.91 71 GLN A CA 1
ATOM 557 C C . GLN A 1 71 ? -1.924 14.047 11.754 1.00 53.91 71 GLN A C 1
ATOM 559 O O . GLN A 1 71 ? -2.445 13.607 10.736 1.00 53.91 71 GLN A O 1
ATOM 564 N N . PHE A 1 72 ? -0.607 13.904 11.968 1.00 53.56 72 PHE A N 1
ATOM 565 C CA . PHE A 1 72 ? 0.333 13.382 10.955 1.00 53.56 72 PHE A CA 1
ATOM 566 C C . PHE A 1 72 ? 0.176 11.882 10.632 1.00 53.56 72 PHE A C 1
ATOM 568 O O . PHE A 1 72 ? 0.337 11.475 9.483 1.00 53.56 72 PHE A O 1
ATOM 575 N N . MET A 1 73 ? -0.131 11.036 11.627 1.00 61.06 73 MET A N 1
ATOM 576 C CA . MET A 1 73 ? -0.406 9.612 11.363 1.00 61.06 73 MET A CA 1
ATOM 577 C C . MET A 1 73 ? -1.729 9.459 10.613 1.00 61.06 73 MET A C 1
ATOM 579 O O . MET A 1 73 ? -1.811 8.658 9.686 1.00 61.06 73 MET A O 1
ATOM 583 N N . SER A 1 74 ? -2.729 10.274 10.962 1.00 71.00 74 SER A N 1
ATOM 584 C CA . SER A 1 74 ? -4.024 10.295 10.280 1.00 71.00 74 SER A CA 1
ATOM 585 C C . SER A 1 74 ? -3.885 10.698 8.811 1.00 71.00 74 SER A C 1
ATOM 587 O O . SER A 1 74 ? -4.475 10.044 7.957 1.00 71.00 74 SER A O 1
ATOM 589 N N . GLU A 1 75 ? -3.066 11.708 8.498 1.00 81.62 75 GLU A N 1
ATOM 590 C CA . GLU A 1 75 ? -2.788 12.131 7.115 1.00 81.62 75 GLU A CA 1
ATOM 591 C C . GLU A 1 75 ? -2.152 11.012 6.294 1.00 81.62 75 GLU A C 1
ATOM 593 O O . GLU A 1 75 ? -2.572 10.739 5.173 1.00 81.62 75 GLU A O 1
ATOM 598 N N . ARG A 1 76 ? -1.171 10.311 6.863 1.00 84.06 76 ARG A N 1
ATOM 599 C CA . ARG A 1 76 ? -0.489 9.232 6.151 1.00 84.06 76 ARG A CA 1
ATOM 600 C C . ARG A 1 76 ? -1.367 8.001 5.943 1.00 84.06 76 ARG A C 1
ATOM 602 O O . ARG A 1 76 ? -1.272 7.357 4.903 1.00 84.06 76 ARG A O 1
ATOM 609 N N . ILE A 1 77 ? -2.217 7.681 6.917 1.00 87.88 77 ILE A N 1
ATOM 610 C CA . ILE A 1 77 ? -3.226 6.626 6.784 1.00 87.88 77 ILE A CA 1
ATOM 611 C C . ILE A 1 77 ? -4.267 7.028 5.735 1.00 87.88 77 ILE A C 1
ATOM 613 O O . ILE A 1 77 ? -4.622 6.211 4.893 1.00 87.88 77 ILE A O 1
ATOM 617 N N . ALA A 1 78 ? -4.713 8.287 5.732 1.00 88.69 78 ALA A N 1
ATOM 618 C CA . ALA A 1 78 ? -5.634 8.798 4.722 1.00 88.69 78 ALA A CA 1
ATOM 619 C C . ALA A 1 78 ? -5.036 8.730 3.314 1.00 88.69 78 ALA A C 1
ATOM 621 O O . ALA A 1 78 ? -5.706 8.251 2.404 1.00 88.69 78 A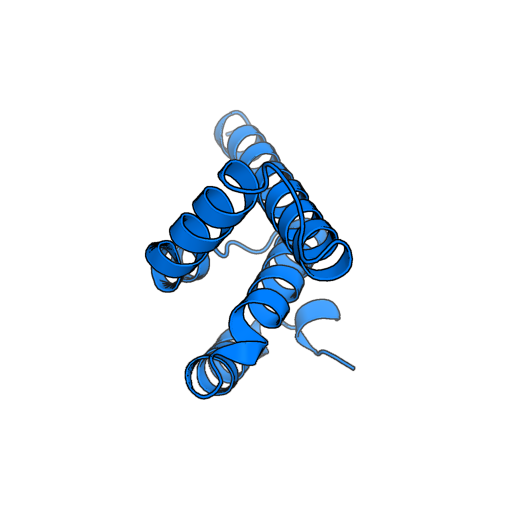LA A O 1
ATOM 622 N N . HIS A 1 79 ? -3.772 9.130 3.157 1.00 92.38 79 HIS A N 1
ATOM 623 C CA . HIS A 1 79 ? -3.032 9.010 1.901 1.00 92.38 79 HIS A CA 1
ATOM 624 C C . HIS A 1 79 ? -2.947 7.556 1.432 1.00 92.38 79 HIS A C 1
ATOM 626 O O . HIS A 1 79 ? -3.315 7.242 0.305 1.00 92.38 79 HIS A O 1
ATOM 632 N N . PHE A 1 80 ? -2.556 6.641 2.325 1.00 94.00 80 PHE A N 1
ATOM 633 C CA . PHE A 1 80 ? -2.525 5.214 2.012 1.00 94.00 80 PHE A CA 1
ATOM 634 C C . PHE A 1 80 ? -3.888 4.689 1.536 1.00 94.00 80 PHE A C 1
ATOM 636 O O . PHE A 1 80 ? -3.962 3.994 0.527 1.00 94.00 80 PHE A O 1
ATOM 643 N N . LEU A 1 81 ? -4.970 5.023 2.245 1.00 91.88 81 LEU A N 1
ATOM 644 C CA . LEU A 1 81 ? -6.314 4.550 1.910 1.00 91.88 81 LEU A CA 1
ATOM 645 C C . LEU A 1 81 ? -6.842 5.163 0.607 1.00 91.88 81 LEU A C 1
ATOM 647 O O . LEU A 1 81 ? -7.543 4.481 -0.138 1.00 91.88 81 LEU A O 1
ATOM 651 N N . GLN A 1 82 ? -6.480 6.413 0.306 1.00 93.94 82 GLN A N 1
ATOM 652 C CA . GLN A 1 82 ? -6.768 7.040 -0.982 1.00 93.94 82 GLN A CA 1
ATOM 653 C C . GLN A 1 82 ? -6.072 6.292 -2.126 1.00 93.94 82 GLN A C 1
ATOM 655 O O . GLN A 1 82 ? -6.727 5.916 -3.097 1.00 93.94 82 GLN A O 1
ATOM 660 N N . GLU A 1 83 ? -4.775 6.013 -1.996 1.00 96.25 83 GLU A N 1
ATOM 661 C CA . GLU A 1 83 ? -4.030 5.266 -3.011 1.00 96.25 83 GLU A CA 1
ATOM 662 C C . GLU A 1 83 ? -4.529 3.823 -3.157 1.00 96.25 83 GLU A C 1
ATOM 664 O O . GLU A 1 83 ? -4.617 3.305 -4.272 1.00 96.25 83 GLU A O 1
ATOM 669 N N . LEU A 1 84 ? -4.933 3.190 -2.055 1.00 95.25 84 LEU A N 1
ATOM 670 C CA . LEU A 1 84 ? -5.538 1.862 -2.071 1.00 95.25 84 LEU A CA 1
ATOM 671 C C . LEU A 1 84 ? -6.877 1.852 -2.821 1.00 95.25 84 LEU A C 1
ATOM 673 O O . LEU A 1 84 ? -7.131 0.944 -3.612 1.00 95.25 84 LEU A O 1
ATOM 677 N N . ALA A 1 85 ? -7.720 2.866 -2.613 1.00 93.50 85 ALA A N 1
ATOM 678 C CA . ALA A 1 85 ? -8.961 3.018 -3.366 1.00 93.50 85 ALA A CA 1
ATOM 679 C C . ALA A 1 85 ? -8.683 3.221 -4.864 1.00 93.50 85 ALA A C 1
ATOM 681 O O . ALA A 1 85 ? -9.307 2.560 -5.692 1.00 93.50 85 ALA A O 1
ATOM 682 N N . ASN A 1 86 ? -7.705 4.067 -5.209 1.00 95.00 86 ASN A N 1
ATOM 683 C CA . ASN A 1 86 ? -7.286 4.290 -6.595 1.00 95.00 86 ASN A CA 1
ATOM 684 C C . ASN A 1 86 ? -6.827 2.988 -7.271 1.00 95.00 86 ASN A C 1
ATOM 686 O O . ASN A 1 86 ? -7.221 2.721 -8.405 1.00 95.00 86 ASN A O 1
ATOM 690 N N . TYR A 1 87 ? -6.045 2.163 -6.573 1.00 95.56 87 TYR A N 1
ATOM 691 C CA . TYR A 1 87 ? -5.576 0.873 -7.084 1.00 95.56 87 TYR A CA 1
ATOM 692 C C . TYR A 1 87 ? -6.736 -0.068 -7.415 1.00 95.56 87 TYR A C 1
ATOM 694 O O . TYR A 1 87 ? -6.806 -0.605 -8.522 1.00 95.56 87 TYR A O 1
ATOM 702 N N . TYR A 1 88 ? -7.681 -0.234 -6.485 1.00 92.69 88 TYR A N 1
ATOM 703 C CA . TYR A 1 88 ? -8.837 -1.100 -6.716 1.00 92.69 88 TYR A CA 1
ATOM 704 C C . TYR A 1 88 ? -9.751 -0.583 -7.832 1.00 92.69 88 TYR A C 1
ATOM 706 O O . TYR A 1 88 ? -10.263 -1.392 -8.603 1.00 92.69 88 TYR A O 1
ATOM 714 N N . LEU A 1 89 ? -9.923 0.738 -7.958 1.00 91.62 89 LEU A N 1
ATOM 715 C CA . LEU A 1 89 ? -10.714 1.339 -9.035 1.00 91.62 89 LEU A CA 1
ATOM 716 C C . LEU A 1 89 ? -10.104 1.062 -10.411 1.00 91.62 89 LEU A C 1
ATOM 718 O O . LEU A 1 89 ? -10.790 0.504 -11.264 1.00 91.62 89 LEU A O 1
ATOM 722 N N . ARG A 1 90 ? -8.809 1.357 -10.605 1.00 88.56 90 ARG A N 1
ATOM 723 C CA . ARG A 1 90 ? -8.111 1.077 -11.876 1.00 88.56 90 ARG A CA 1
ATOM 724 C C . ARG A 1 90 ? -8.233 -0.393 -12.256 1.00 88.56 90 ARG A C 1
ATOM 726 O O . ARG A 1 90 ? -8.491 -0.734 -13.402 1.00 88.56 90 ARG A O 1
ATOM 733 N N . ARG A 1 91 ? -8.098 -1.283 -11.277 1.00 84.25 91 ARG A N 1
ATOM 734 C CA . ARG A 1 91 ? -8.246 -2.722 -11.485 1.00 84.25 91 ARG A CA 1
ATOM 735 C C . ARG A 1 91 ? -9.650 -3.176 -11.854 1.00 84.25 91 ARG A C 1
ATOM 737 O O . ARG A 1 91 ? -9.769 -4.089 -12.664 1.00 84.25 91 ARG A O 1
ATOM 744 N N . GLY A 1 92 ? -10.682 -2.559 -11.289 1.00 76.88 92 GLY A N 1
ATOM 745 C CA . GLY A 1 92 ? -12.060 -2.774 -11.727 1.00 76.88 92 GLY A CA 1
ATOM 746 C C . GLY A 1 92 ? -12.253 -2.367 -13.189 1.00 76.88 92 GLY A C 1
ATOM 747 O O . GLY A 1 92 ? -12.816 -3.136 -13.962 1.00 76.88 92 GLY A O 1
ATOM 748 N N . GLU A 1 93 ? -11.688 -1.225 -13.596 1.00 63.19 93 GLU A N 1
ATOM 749 C CA . GLU A 1 93 ? -11.705 -0.771 -14.995 1.00 63.19 93 GLU A CA 1
ATOM 750 C C . GLU A 1 93 ? -10.973 -1.750 -15.932 1.00 63.19 93 GLU A C 1
ATOM 752 O O . GLU A 1 93 ? -11.464 -2.039 -17.023 1.00 63.19 93 GLU A O 1
ATOM 757 N N . TYR A 1 94 ? -9.848 -2.336 -15.501 1.00 59.66 94 TYR A N 1
ATOM 758 C CA . TYR A 1 94 ? -9.169 -3.387 -16.273 1.00 59.66 94 TYR A CA 1
ATOM 759 C C . TYR A 1 94 ? -9.986 -4.679 -16.396 1.00 59.66 94 TYR A C 1
ATOM 761 O O . TYR A 1 94 ? -9.847 -5.376 -17.399 1.00 59.66 94 TYR A O 1
ATOM 769 N N . GLN A 1 95 ? -10.822 -5.020 -15.409 1.00 58.34 95 GLN A N 1
ATOM 770 C CA . GLN A 1 95 ? -11.683 -6.207 -15.478 1.00 58.34 95 GLN A CA 1
ATOM 771 C C . GLN A 1 95 ? -12.928 -5.991 -16.348 1.00 58.34 95 GLN A C 1
ATOM 773 O O . GLN A 1 95 ? -13.382 -6.943 -16.976 1.00 58.34 95 GLN A O 1
ATOM 778 N N . GLU A 1 96 ? -13.474 -4.773 -16.408 1.00 58.47 96 GLU A N 1
ATOM 779 C CA . GLU A 1 96 ? -14.605 -4.436 -17.291 1.00 58.47 96 GLU A CA 1
ATOM 780 C C . GLU A 1 96 ? -14.178 -4.179 -18.751 1.00 58.47 96 GLU A C 1
ATOM 782 O O . GLU A 1 96 ? -15.016 -4.193 -19.651 1.00 58.47 96 GLU A O 1
ATOM 787 N N . GLY A 1 97 ? -12.882 -3.972 -19.002 1.00 54.69 97 GLY A N 1
ATOM 788 C CA . GLY A 1 97 ? -12.311 -3.698 -20.325 1.00 54.69 97 GLY A CA 1
ATOM 789 C C . GLY A 1 97 ? -11.798 -4.909 -21.124 1.00 54.69 97 GLY A C 1
ATOM 790 O O . GLY A 1 97 ? -11.088 -4.684 -22.108 1.00 54.69 97 GLY A O 1
ATOM 791 N N . GLN A 1 98 ? -12.101 -6.155 -20.724 1.00 43.38 98 GLN A N 1
ATOM 792 C CA . GLN A 1 98 ? -11.677 -7.392 -21.417 1.00 43.38 98 GLN A CA 1
ATOM 793 C C . GLN A 1 98 ? -12.825 -8.175 -22.057 1.00 43.38 98 GLN A C 1
ATOM 795 O O . GLN A 1 98 ? -13.886 -8.329 -21.414 1.00 43.38 98 GLN A O 1
#